Protein AF-A0AAN6N185-F1 (afdb_monomer_lite)

Radius of gyration: 18.24 Å; chains: 1; bounding box: 42×33×54 Å

Sequence (162 aa):
MVSDGKNFVFTDVYSFIDRLDSYMEDPATREEAERQLRSLFQSLLAGPAALWWNNELTGVERTTLRQEGLPALKDALRERFSPDASLATKRFSETRLRLKHIAYDEAAIMYYIQKKTRFARAMGILAGDNTNWHGVMVQIWTGMELKVKQYLRAPYKHETYG

Foldseek 3Di:
DDDPPPDDDDPALLVVVLVLVVLCPDVVCNVVSQVVCLVCVLVNDDDPRNCCQPPVDDPVRNVVCSVVTDVSVSVVSCVVGQPALVVLVVCLLPDEDDPVQCVVDVCSVVVLLVSNVSSCVSNVVADSVRVNVLVSQQSSLVRYDPVVCVVDPRDDPPDDDD

Secondary structure (DSSP, 8-state):
-EE-SS-EE--SHHHHHHHHHHTTS-TTTHHHHHHHHHHHGGGG--THHHHIIIIIS-HHHHHHHHHH-HHHHHHHHHHHHSPPHHHHHHHHHH----HHHHHH-TTHHHHHHHHHHHHHHHTTSS-TT-TTHHHHHHHHHHTS-HHHHTTSPPPPTT----

Structure (mmCIF, N/CA/C/O backbone):
data_AF-A0AAN6N185-F1
#
_entry.id   AF-A0AAN6N185-F1
#
loop_
_atom_site.group_PDB
_atom_site.id
_atom_site.type_symbol
_atom_site.label_atom_id
_atom_site.label_alt_id
_atom_site.label_comp_id
_atom_site.label_asym_id
_atom_site.label_entity_id
_atom_site.label_seq_id
_atom_site.pdbx_PDB_ins_code
_atom_site.Cartn_x
_atom_site.Cartn_y
_atom_site.Cartn_z
_atom_site.occupancy
_atom_site.B_iso_or_equiv
_atom_site.auth_seq_id
_atom_site.auth_comp_id
_atom_site.auth_asym_id
_atom_site.auth_atom_id
_atom_site.pdbx_PDB_model_num
ATOM 1 N N . MET A 1 1 ? -1.736 -10.076 -4.946 1.00 51.56 1 MET A N 1
ATOM 2 C CA . MET A 1 1 ? -3.059 -10.659 -4.658 1.00 51.56 1 MET A CA 1
ATOM 3 C C . MET A 1 1 ? -2.986 -12.129 -5.006 1.00 51.56 1 MET A C 1
ATOM 5 O O . MET A 1 1 ? -2.505 -12.442 -6.087 1.00 51.56 1 MET A O 1
ATOM 9 N N . VAL A 1 2 ? -3.381 -13.007 -4.092 1.00 56.84 2 VAL A N 1
ATOM 10 C CA . VAL A 1 2 ? -3.525 -14.444 -4.363 1.00 56.84 2 VAL A CA 1
ATOM 11 C C . VAL A 1 2 ? -5.014 -14.757 -4.251 1.00 56.84 2 VAL A C 1
ATOM 13 O O . VAL A 1 2 ? -5.655 -14.290 -3.310 1.00 56.84 2 VAL A O 1
ATOM 16 N N . SER A 1 3 ? -5.578 -15.458 -5.233 1.00 47.81 3 SER A N 1
ATOM 17 C CA . SER A 1 3 ? -6.984 -15.873 -5.228 1.00 47.81 3 SER A CA 1
ATOM 18 C C . SER A 1 3 ? -7.047 -17.388 -5.111 1.00 47.81 3 SER A C 1
ATOM 20 O O . SER A 1 3 ? -6.423 -18.082 -5.907 1.00 47.81 3 SER A O 1
ATOM 22 N N . ASP A 1 4 ? -7.800 -17.883 -4.132 1.00 52.47 4 ASP A N 1
ATOM 23 C CA . ASP A 1 4 ? -8.112 -19.312 -3.974 1.00 52.47 4 ASP A CA 1
ATOM 24 C C . ASP A 1 4 ? -9.535 -19.622 -4.489 1.00 52.47 4 ASP A C 1
ATOM 26 O O . ASP A 1 4 ? -10.324 -20.328 -3.867 1.00 52.47 4 ASP A O 1
ATOM 30 N N . GLY A 1 5 ? -9.954 -18.957 -5.574 1.00 50.22 5 GLY A N 1
ATOM 31 C CA . GLY A 1 5 ? -11.259 -19.152 -6.226 1.00 50.22 5 GLY A CA 1
ATOM 32 C C . GLY A 1 5 ? -12.491 -18.627 -5.466 1.00 50.22 5 GLY A C 1
ATOM 33 O O . GLY A 1 5 ? -13.524 -18.393 -6.087 1.00 50.22 5 GLY A O 1
ATOM 34 N N . LYS A 1 6 ? -12.399 -18.385 -4.150 1.00 57.34 6 LYS A N 1
ATOM 35 C CA . LYS A 1 6 ? -13.465 -17.771 -3.326 1.00 57.34 6 LYS A CA 1
ATOM 36 C C . LYS A 1 6 ? -13.011 -16.597 -2.460 1.00 57.34 6 LYS A C 1
ATOM 38 O O . LYS A 1 6 ? -13.821 -15.728 -2.162 1.00 57.34 6 LYS A O 1
ATOM 43 N N . ASN A 1 7 ? -11.733 -16.552 -2.085 1.00 63.78 7 ASN A N 1
ATOM 44 C CA . ASN A 1 7 ? -11.189 -15.535 -1.186 1.00 63.78 7 ASN A CA 1
ATOM 45 C C . ASN A 1 7 ? -10.053 -14.765 -1.865 1.00 63.78 7 ASN A C 1
ATOM 47 O O . ASN A 1 7 ? -9.149 -15.365 -2.452 1.00 63.78 7 ASN A O 1
ATOM 51 N N . PHE A 1 8 ? -10.093 -13.435 -1.767 1.00 71.56 8 PHE A N 1
ATOM 52 C CA . PHE A 1 8 ? -9.006 -12.560 -2.202 1.00 71.56 8 PHE A CA 1
ATOM 53 C C . PHE A 1 8 ? -8.062 -12.295 -1.032 1.00 71.56 8 PHE A C 1
ATOM 55 O O . PHE A 1 8 ? -8.456 -11.696 -0.034 1.00 71.56 8 PHE A O 1
ATOM 62 N N . VAL A 1 9 ? -6.804 -12.716 -1.166 1.00 79.00 9 VAL A N 1
ATOM 63 C CA . VAL A 1 9 ? -5.765 -12.459 -0.165 1.00 79.00 9 VAL A CA 1
ATOM 64 C C . VAL A 1 9 ? -4.878 -11.309 -0.634 1.00 79.00 9 VAL A C 1
ATOM 66 O O . VAL A 1 9 ? -4.163 -11.401 -1.645 1.00 79.00 9 VAL A O 1
ATOM 69 N N . PHE A 1 10 ? -4.909 -10.214 0.124 1.00 80.81 10 PHE A N 1
ATOM 70 C CA . PHE A 1 10 ? -4.020 -9.074 -0.058 1.00 80.81 10 PHE A CA 1
ATOM 71 C C . PHE A 1 10 ? -2.703 -9.332 0.676 1.00 80.81 10 PHE A C 1
ATOM 73 O O . PHE A 1 10 ? -2.645 -9.392 1.897 1.00 80.81 10 PHE A O 1
ATOM 80 N N . THR A 1 11 ? -1.626 -9.495 -0.087 1.00 82.94 11 THR A N 1
ATOM 81 C CA . THR A 1 11 ? -0.265 -9.716 0.434 1.00 82.94 11 THR A CA 1
ATOM 82 C C . THR A 1 11 ? 0.525 -8.416 0.606 1.00 82.94 11 THR A C 1
ATOM 84 O O . THR A 1 11 ? 1.701 -8.443 0.958 1.00 82.94 11 THR A O 1
ATOM 87 N N . ASP A 1 12 ? -0.079 -7.285 0.255 1.00 83.31 12 ASP A N 1
ATOM 88 C CA . ASP A 1 12 ? 0.513 -5.955 0.296 1.00 83.31 12 ASP A CA 1
ATOM 89 C C . ASP A 1 12 ? -0.411 -5.029 1.087 1.00 83.31 12 ASP A C 1
ATOM 91 O O . ASP A 1 12 ? -1.608 -4.963 0.799 1.00 83.31 12 ASP A O 1
ATOM 95 N N . VAL A 1 13 ? 0.152 -4.334 2.078 1.00 88.88 13 VAL A N 1
ATOM 96 C CA . VAL A 1 13 ? -0.618 -3.506 3.013 1.00 88.88 13 VAL A CA 1
ATOM 97 C C . VAL A 1 13 ? -1.302 -2.335 2.315 1.00 88.88 13 VAL A C 1
ATOM 99 O O . VAL A 1 13 ? -2.450 -2.038 2.625 1.00 88.88 13 VAL A O 1
ATOM 102 N N . TYR A 1 14 ? -0.654 -1.722 1.320 1.00 86.62 14 TYR A N 1
ATOM 103 C CA . TYR A 1 14 ? -1.257 -0.629 0.558 1.00 86.62 14 TYR A CA 1
ATOM 104 C C . TYR A 1 14 ? -2.456 -1.118 -0.246 1.00 86.62 14 TYR A C 1
ATOM 106 O O . TYR A 1 14 ? -3.516 -0.520 -0.170 1.00 86.62 14 TYR A O 1
ATOM 114 N N . SER A 1 15 ? -2.327 -2.256 -0.930 1.00 85.38 15 SER A N 1
ATOM 115 C CA . SER A 1 15 ? -3.439 -2.853 -1.681 1.00 85.38 15 SER A CA 1
ATOM 116 C C . SER A 1 15 ? -4.628 -3.223 -0.781 1.00 85.38 15 SER A C 1
ATOM 118 O O . SER A 1 15 ? -5.779 -3.091 -1.188 1.00 85.38 15 SER A O 1
ATOM 120 N N . PHE A 1 16 ? -4.359 -3.697 0.441 1.00 90.19 16 PHE A N 1
ATOM 121 C CA . PHE A 1 16 ? -5.407 -3.977 1.424 1.00 90.19 16 PHE A CA 1
ATOM 122 C C . PHE A 1 16 ? -6.101 -2.694 1.892 1.00 90.19 16 PHE A C 1
ATOM 124 O O . PHE A 1 16 ? -7.326 -2.644 1.945 1.00 90.19 16 PHE A O 1
ATOM 131 N N . ILE A 1 17 ? -5.331 -1.647 2.186 1.00 91.50 17 ILE A N 1
ATOM 132 C CA . ILE A 1 17 ? -5.867 -0.358 2.627 1.00 91.50 17 ILE A CA 1
ATOM 133 C C . ILE A 1 17 ? -6.672 0.327 1.523 1.00 91.50 17 ILE A C 1
ATOM 135 O O . ILE A 1 17 ? -7.789 0.752 1.795 1.00 91.50 17 ILE A O 1
ATOM 139 N N . ASP A 1 18 ? -6.171 0.348 0.287 1.00 88.19 18 ASP A N 1
ATOM 140 C CA . ASP A 1 18 ? -6.905 0.877 -0.869 1.00 88.19 18 ASP A CA 1
ATOM 141 C C . ASP A 1 18 ? -8.259 0.154 -1.014 1.00 88.19 18 ASP A C 1
ATOM 143 O O . ASP A 1 18 ? -9.291 0.766 -1.291 1.00 88.19 18 ASP A O 1
ATOM 147 N N . ARG A 1 19 ? -8.295 -1.162 -0.748 1.00 89.62 19 ARG A N 1
ATOM 148 C CA . ARG A 1 19 ? -9.549 -1.924 -0.750 1.00 89.62 19 ARG A CA 1
ATOM 149 C C . ARG A 1 19 ? -10.493 -1.507 0.379 1.00 89.62 19 ARG A C 1
ATOM 151 O O . ARG A 1 19 ? -11.695 -1.435 0.136 1.00 89.62 19 ARG A O 1
ATOM 158 N N . LEU A 1 20 ? -9.986 -1.250 1.584 1.00 91.62 20 LEU A N 1
ATOM 159 C CA . LEU A 1 20 ? -10.803 -0.721 2.683 1.00 91.62 20 LEU A CA 1
ATOM 160 C C . LEU A 1 20 ? -11.387 0.648 2.322 1.00 91.62 20 LEU A C 1
ATOM 162 O O . LEU A 1 20 ? -12.573 0.875 2.546 1.00 91.62 20 LEU A O 1
ATOM 166 N N . ASP A 1 21 ? -10.580 1.513 1.710 1.00 90.44 21 ASP A N 1
ATOM 167 C CA . ASP A 1 21 ? -11.002 2.846 1.282 1.00 90.44 21 ASP A CA 1
ATOM 168 C C . ASP A 1 21 ? -12.090 2.784 0.201 1.00 90.44 21 ASP A C 1
ATOM 170 O O . ASP A 1 21 ? -13.036 3.566 0.266 1.00 90.44 21 ASP A O 1
ATOM 174 N N . SER A 1 22 ? -12.063 1.785 -0.693 1.00 89.94 22 SER A N 1
ATOM 175 C CA . SER A 1 22 ? -13.125 1.607 -1.700 1.00 89.94 22 SER A CA 1
ATOM 176 C C . SER A 1 22 ? -14.524 1.371 -1.106 1.00 89.94 22 SER A C 1
ATOM 178 O O . SER A 1 22 ? -15.522 1.772 -1.695 1.00 89.94 22 SER A O 1
ATOM 180 N N . TYR A 1 23 ? -14.631 0.778 0.092 1.00 89.00 23 TYR A N 1
ATOM 181 C CA . TYR A 1 23 ? -15.925 0.629 0.780 1.00 89.00 23 TYR A CA 1
ATOM 182 C C . TYR A 1 23 ? -16.427 1.940 1.406 1.00 89.00 23 TYR A C 1
ATOM 184 O O . TYR A 1 23 ? -17.591 2.033 1.790 1.00 89.00 23 TYR A O 1
ATOM 192 N N . MET A 1 24 ? -15.554 2.942 1.520 1.00 90.12 24 MET A N 1
ATOM 193 C CA . MET A 1 24 ? -15.823 4.239 2.145 1.00 90.12 24 MET A CA 1
ATOM 194 C C . MET A 1 24 ? -16.102 5.347 1.116 1.00 90.12 24 MET A C 1
ATOM 196 O O . MET A 1 24 ? -16.371 6.492 1.503 1.00 90.12 24 MET A O 1
ATOM 200 N N . GLU A 1 25 ? -16.025 5.030 -0.180 1.00 89.62 25 GLU A N 1
ATOM 201 C CA . GLU A 1 25 ? -16.205 5.984 -1.279 1.00 89.62 25 GLU A CA 1
ATOM 202 C C . GLU A 1 25 ? -17.623 6.560 -1.315 1.00 89.62 25 GLU A C 1
ATOM 204 O O . GLU A 1 25 ? -17.764 7.778 -1.436 1.00 89.62 25 GLU A O 1
ATOM 209 N N . ASP A 1 26 ? -18.652 5.725 -1.129 1.00 90.88 26 ASP A N 1
ATOM 210 C CA . ASP A 1 26 ? -20.051 6.163 -1.093 1.00 90.88 26 ASP A CA 1
ATOM 211 C C . ASP A 1 26 ? -20.366 6.901 0.226 1.00 90.88 26 ASP A C 1
ATOM 213 O O . ASP A 1 26 ? -20.366 6.285 1.302 1.00 90.88 26 ASP A O 1
ATOM 217 N N . PRO A 1 27 ? -20.668 8.215 0.184 1.00 90.62 27 PRO A N 1
ATOM 218 C CA . PRO A 1 27 ? -20.999 8.983 1.379 1.00 90.62 27 PRO A CA 1
ATOM 219 C C . PRO A 1 27 ? -22.251 8.477 2.105 1.00 90.62 27 PRO A C 1
ATOM 221 O O . PRO A 1 27 ? -22.334 8.634 3.320 1.00 90.62 27 PRO A O 1
ATOM 224 N N . ALA A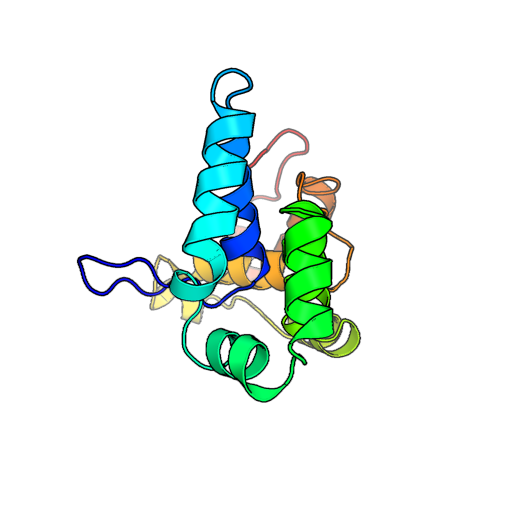 1 28 ? -23.210 7.876 1.392 1.00 91.69 28 ALA A N 1
ATOM 225 C CA . ALA A 1 28 ? -24.478 7.436 1.971 1.00 91.69 28 ALA A CA 1
ATOM 226 C C . ALA A 1 28 ? -24.320 6.196 2.864 1.00 91.69 28 ALA A C 1
ATOM 228 O O . ALA A 1 28 ? -25.058 6.037 3.835 1.00 91.69 28 ALA A O 1
ATOM 229 N N . THR A 1 29 ? -23.351 5.327 2.564 1.00 92.25 29 THR A N 1
ATOM 230 C CA . THR A 1 29 ? -23.117 4.078 3.308 1.00 92.25 29 THR A CA 1
ATOM 231 C C . THR A 1 29 ? -21.879 4.120 4.196 1.00 92.25 29 THR A C 1
ATOM 233 O O . THR A 1 29 ? -21.638 3.171 4.941 1.00 92.25 29 THR A O 1
ATOM 236 N N . ARG A 1 30 ? -21.092 5.200 4.142 1.00 91.69 30 ARG A N 1
ATOM 237 C CA . ARG A 1 30 ? -19.778 5.317 4.790 1.00 91.69 30 ARG A CA 1
ATOM 238 C C . ARG A 1 30 ? -19.774 4.942 6.273 1.00 91.69 30 ARG A C 1
ATOM 240 O O . ARG A 1 30 ? -18.935 4.156 6.698 1.00 91.69 30 ARG A O 1
ATOM 247 N N . GLU A 1 31 ? -20.701 5.476 7.066 1.00 91.31 31 GLU A N 1
ATOM 248 C CA . GLU A 1 31 ? -20.736 5.218 8.515 1.00 91.31 31 GLU A CA 1
ATOM 249 C C . GLU A 1 31 ? -21.084 3.763 8.855 1.00 91.31 31 GLU A C 1
ATOM 251 O O . GLU A 1 31 ? -20.590 3.200 9.834 1.00 91.31 31 GLU A O 1
ATOM 256 N N . GLU A 1 32 ? -21.956 3.141 8.061 1.00 92.94 32 GLU A N 1
ATOM 257 C CA . GLU A 1 32 ? -22.303 1.728 8.217 1.00 92.94 32 GLU A CA 1
ATOM 258 C C . GLU A 1 32 ? -21.135 0.840 7.778 1.00 92.94 32 GLU A C 1
ATOM 260 O O . GLU A 1 32 ? -20.740 -0.062 8.517 1.00 92.94 32 GLU A O 1
ATOM 265 N N . ALA A 1 33 ? -20.524 1.146 6.631 1.00 92.44 33 ALA A N 1
ATOM 266 C CA . ALA A 1 33 ? -19.346 0.450 6.132 1.00 92.44 33 ALA A CA 1
ATOM 267 C C . ALA A 1 33 ? -18.197 0.502 7.149 1.00 92.44 33 ALA A C 1
ATOM 269 O O . ALA A 1 33 ? -17.602 -0.531 7.456 1.00 92.44 33 ALA A O 1
ATOM 270 N N . GLU A 1 34 ? -17.931 1.664 7.754 1.00 93.56 34 GLU A N 1
ATOM 271 C CA . GLU A 1 34 ? -16.899 1.788 8.784 1.00 93.56 34 GLU A CA 1
ATOM 272 C C . GLU A 1 34 ? -17.197 0.922 10.009 1.00 93.56 34 GLU A C 1
ATOM 274 O O . GLU A 1 34 ? -16.313 0.217 10.504 1.00 93.56 34 GLU A O 1
ATOM 279 N N . ARG A 1 35 ? -18.441 0.946 10.503 1.00 91.44 35 ARG A N 1
ATOM 280 C CA . ARG A 1 35 ? -18.848 0.122 11.650 1.00 91.44 35 ARG A CA 1
ATOM 281 C C . ARG A 1 35 ? -18.680 -1.364 11.355 1.00 91.44 35 ARG A C 1
ATOM 283 O O . ARG A 1 35 ? -18.116 -2.083 12.184 1.00 91.44 35 ARG A O 1
ATOM 290 N N . GLN A 1 36 ? -19.096 -1.813 10.173 1.00 92.44 36 GLN A N 1
ATOM 291 C CA . GLN A 1 36 ? -18.934 -3.201 9.745 1.00 92.44 36 GLN A CA 1
ATOM 292 C C . GLN A 1 36 ? -17.458 -3.583 9.640 1.00 92.44 36 GLN A C 1
ATOM 294 O O . GLN A 1 36 ? -17.041 -4.562 10.262 1.00 92.44 36 GLN A O 1
ATOM 299 N N . LEU A 1 37 ? -16.647 -2.783 8.945 1.00 92.88 37 LEU A N 1
ATOM 300 C CA . LEU A 1 37 ? -15.212 -3.028 8.788 1.00 92.88 37 LEU A CA 1
ATOM 301 C C . LEU A 1 37 ? -14.487 -3.075 10.133 1.00 92.88 37 LEU A C 1
ATOM 303 O O . LEU A 1 37 ? -13.662 -3.959 10.343 1.00 92.88 37 LEU A O 1
ATOM 307 N N . ARG A 1 38 ? -14.824 -2.189 11.078 1.00 92.25 38 ARG A N 1
ATOM 308 C CA . ARG A 1 38 ? -14.262 -2.215 12.439 1.00 92.25 38 ARG A CA 1
ATOM 309 C C . ARG A 1 38 ? -14.670 -3.471 13.203 1.00 92.25 38 ARG A C 1
ATOM 311 O O . ARG A 1 38 ? -13.828 -4.072 13.868 1.00 92.25 38 ARG A O 1
ATOM 318 N N . SER A 1 39 ? -15.935 -3.883 13.100 1.00 90.00 39 SER A N 1
ATOM 319 C CA . SER A 1 39 ? -16.434 -5.090 13.773 1.00 90.00 39 SER A CA 1
ATOM 320 C C . SER A 1 39 ? -15.781 -6.370 13.239 1.00 90.00 39 SER A C 1
ATOM 322 O O . SER A 1 39 ? -15.462 -7.274 14.010 1.00 90.00 39 SER A O 1
ATOM 324 N N . LEU A 1 40 ? -15.510 -6.411 11.932 1.00 92.31 40 LEU A N 1
ATOM 325 C CA . LEU A 1 40 ? -14.908 -7.547 11.240 1.00 92.31 40 LEU A CA 1
ATOM 326 C C . LEU A 1 40 ? -13.383 -7.457 11.160 1.00 92.31 40 LEU A C 1
ATOM 328 O O . LEU A 1 40 ? -12.748 -8.402 10.712 1.00 92.31 40 LEU A O 1
ATOM 332 N N . PHE A 1 41 ? -12.762 -6.363 11.607 1.00 92.00 41 PHE A N 1
ATOM 333 C CA . PHE A 1 41 ? -11.352 -6.086 11.329 1.00 92.00 41 PHE A CA 1
ATOM 334 C C . PHE A 1 41 ? -10.427 -7.261 11.663 1.00 92.00 41 PHE A C 1
ATOM 336 O O . PHE A 1 41 ? -9.599 -7.653 10.850 1.00 92.00 41 PHE A O 1
ATOM 343 N N . GLN A 1 42 ? -10.619 -7.884 12.828 1.00 91.81 42 GLN A N 1
ATOM 344 C CA . GLN A 1 42 ? -9.804 -9.018 13.263 1.00 91.81 42 GLN A CA 1
ATOM 345 C C . GLN A 1 42 ? -9.964 -10.257 12.368 1.00 91.81 42 GLN A C 1
ATOM 347 O O . GLN A 1 42 ? -8.991 -10.983 12.185 1.00 91.81 42 GLN A O 1
ATOM 352 N N . SER A 1 43 ? -11.152 -10.504 11.803 1.00 91.75 43 SER A N 1
ATOM 353 C CA . SER A 1 43 ? -11.378 -11.632 10.889 1.00 91.75 43 SER A CA 1
ATOM 354 C C . SER A 1 43 ? -10.864 -11.364 9.473 1.00 91.75 43 SER A C 1
ATOM 356 O O . SER A 1 43 ? -10.643 -12.311 8.723 1.00 91.75 43 SER A O 1
ATOM 358 N N . LEU A 1 44 ? -10.623 -10.098 9.118 1.00 91.69 44 LEU A N 1
ATOM 359 C CA . LEU A 1 44 ? -9.983 -9.715 7.856 1.00 91.69 44 LEU A CA 1
ATOM 360 C C . LEU A 1 44 ? -8.462 -9.949 7.868 1.00 91.69 44 LEU A C 1
ATOM 362 O O . LEU A 1 44 ? -7.832 -9.923 6.811 1.00 91.69 44 LEU A O 1
ATOM 366 N N . LEU A 1 45 ? -7.860 -10.172 9.042 1.00 92.50 45 LEU A N 1
ATOM 367 C CA . LEU A 1 45 ? -6.427 -10.419 9.179 1.00 92.50 45 LEU A CA 1
ATOM 368 C C . LEU A 1 45 ? -6.104 -11.909 9.055 1.00 92.50 45 LEU A C 1
ATOM 370 O O . LEU A 1 45 ? -6.776 -12.768 9.620 1.00 92.50 45 LEU A O 1
ATOM 374 N N . ALA A 1 46 ? -4.997 -12.212 8.381 1.00 91.56 46 ALA A N 1
ATOM 375 C CA . ALA A 1 46 ? -4.471 -13.565 8.254 1.00 91.56 46 ALA A CA 1
ATOM 376 C C . ALA A 1 46 ? -2.941 -13.582 8.375 1.00 91.56 46 ALA A C 1
ATOM 378 O O . ALA A 1 46 ? -2.268 -12.563 8.194 1.00 91.56 46 ALA A O 1
ATOM 379 N N . GLY A 1 47 ? -2.383 -14.756 8.685 1.00 91.06 47 GLY A N 1
ATOM 380 C CA . GLY A 1 47 ? -0.936 -14.973 8.735 1.00 91.06 47 GLY A CA 1
ATOM 381 C C . GLY A 1 47 ? -0.216 -14.010 9.696 1.00 91.06 47 GLY A C 1
ATOM 382 O O . GLY A 1 47 ? -0.678 -13.831 10.826 1.00 91.06 47 GLY A O 1
ATOM 383 N N . PRO A 1 48 ? 0.893 -13.365 9.275 1.00 91.56 48 PRO A N 1
ATOM 384 C CA . PRO A 1 48 ? 1.649 -12.435 10.120 1.00 91.56 48 PRO A CA 1
ATOM 385 C C . PRO A 1 48 ? 0.821 -11.274 10.684 1.00 91.56 48 PRO A C 1
ATOM 387 O O . PRO A 1 48 ? 1.073 -10.844 11.806 1.00 91.56 48 PRO A O 1
ATOM 390 N N . ALA A 1 49 ? -0.188 -10.791 9.950 1.00 93.38 49 ALA A N 1
ATOM 391 C CA . ALA A 1 49 ? -1.048 -9.705 10.419 1.00 93.38 49 ALA A CA 1
ATOM 392 C C . ALA A 1 49 ? -1.943 -10.140 11.586 1.00 93.38 49 ALA A C 1
ATOM 394 O O . ALA A 1 49 ? -2.079 -9.413 12.568 1.00 93.38 49 ALA A O 1
ATOM 395 N N . ALA A 1 50 ? -2.494 -11.355 11.518 1.00 94.00 50 ALA A N 1
ATOM 396 C CA . ALA A 1 50 ? -3.268 -11.924 12.617 1.00 94.00 50 ALA A CA 1
ATOM 397 C C . ALA A 1 50 ? -2.388 -12.211 13.846 1.00 94.00 50 ALA A C 1
ATOM 399 O O . ALA A 1 50 ? -2.822 -11.988 14.974 1.00 94.00 50 ALA A O 1
ATOM 400 N N . LEU A 1 51 ? -1.147 -12.674 13.641 1.00 94.44 51 LEU A N 1
ATOM 401 C CA . LEU A 1 51 ? -0.192 -12.902 14.731 1.00 94.44 51 LEU A CA 1
ATOM 402 C C . LEU A 1 51 ? 0.192 -11.599 15.433 1.00 94.44 51 LEU A C 1
ATOM 404 O O . LEU A 1 51 ? 0.114 -11.539 16.656 1.00 94.44 51 LEU A O 1
ATOM 408 N N . TRP A 1 52 ? 0.528 -10.552 14.677 1.00 96.00 52 TRP A N 1
ATOM 409 C CA . TRP A 1 52 ? 0.793 -9.222 15.227 1.00 96.00 52 TRP A CA 1
ATOM 410 C C . TRP A 1 52 ? -0.397 -8.713 16.049 1.00 96.00 52 TRP A C 1
ATOM 412 O O . TRP A 1 52 ? -0.244 -8.349 17.214 1.00 96.00 52 TRP A O 1
ATOM 422 N N . TRP A 1 53 ? -1.605 -8.776 15.483 1.00 95.62 53 TRP A N 1
ATOM 423 C CA . TRP A 1 53 ? -2.805 -8.305 16.167 1.00 95.62 53 TRP A CA 1
ATOM 424 C C . TRP A 1 53 ? -3.083 -9.066 17.467 1.00 95.62 53 TRP A C 1
ATOM 426 O O . TRP A 1 53 ? -3.417 -8.451 18.475 1.00 95.62 53 TRP A O 1
ATOM 436 N N . ASN A 1 54 ? -2.964 -10.396 17.466 1.00 94.56 54 ASN A N 1
ATOM 437 C CA . ASN A 1 54 ? -3.334 -11.220 18.618 1.00 94.56 54 ASN A CA 1
ATOM 438 C C . ASN A 1 54 ? -2.237 -11.297 19.690 1.00 94.56 54 ASN A C 1
ATOM 440 O O . ASN A 1 54 ? -2.563 -11.293 20.879 1.00 94.56 54 ASN A O 1
ATOM 444 N N . ASN A 1 55 ? -0.969 -11.352 19.279 1.00 95.19 55 ASN A N 1
ATOM 445 C CA . ASN A 1 55 ? 0.142 -11.704 20.163 1.00 95.19 55 ASN A CA 1
ATOM 446 C C . ASN A 1 55 ? 1.066 -10.528 20.478 1.00 95.19 55 ASN A C 1
ATOM 448 O O . ASN A 1 55 ? 1.684 -10.535 21.537 1.00 95.19 55 ASN A O 1
ATOM 452 N N . GLU A 1 56 ? 1.197 -9.556 19.572 1.00 95.31 56 GLU A N 1
ATOM 453 C CA . GLU A 1 56 ? 2.111 -8.425 19.772 1.00 95.31 56 GLU A CA 1
ATOM 454 C C . GLU A 1 56 ? 1.398 -7.201 20.338 1.00 95.31 56 GLU A C 1
ATOM 456 O O . GLU A 1 56 ? 1.951 -6.533 21.205 1.00 95.31 56 GLU A O 1
ATOM 461 N N . LEU A 1 57 ? 0.165 -6.930 19.901 1.00 95.12 57 LEU A N 1
ATOM 462 C CA . LEU A 1 57 ? -0.642 -5.877 20.510 1.00 95.12 57 LEU A CA 1
ATOM 463 C C . LEU A 1 57 ? -1.233 -6.337 21.844 1.00 95.12 57 LEU A C 1
ATOM 465 O O . LEU A 1 57 ? -1.860 -7.396 21.957 1.00 95.12 57 LEU A O 1
ATOM 469 N N . THR A 1 58 ? -1.114 -5.481 22.849 1.00 95.81 58 THR A N 1
ATOM 470 C CA . THR A 1 58 ? -1.802 -5.622 24.128 1.00 95.81 58 THR A CA 1
ATOM 471 C C . THR A 1 58 ? -3.313 -5.430 23.968 1.00 95.81 58 THR A C 1
ATOM 473 O O . THR A 1 58 ? -3.820 -4.859 22.997 1.00 95.81 58 THR A O 1
ATOM 476 N N . GLY A 1 59 ? -4.081 -5.887 24.962 1.00 94.69 59 GLY A N 1
ATOM 477 C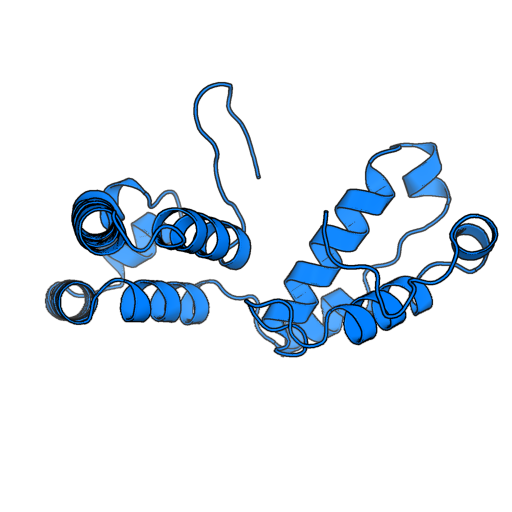 CA . GLY A 1 59 ? -5.529 -5.653 24.992 1.00 94.69 59 GLY A CA 1
ATOM 478 C C . GLY A 1 59 ? -5.900 -4.164 24.992 1.00 94.69 59 GLY A C 1
ATOM 479 O O . GLY A 1 59 ? -6.913 -3.793 24.396 1.00 94.69 59 GLY A O 1
ATOM 480 N N . VAL A 1 60 ? -5.064 -3.322 25.610 1.00 95.94 60 VAL A N 1
ATOM 481 C CA . VAL A 1 60 ? -5.258 -1.867 25.661 1.00 95.94 60 VAL A CA 1
ATOM 482 C C . VAL A 1 60 ? -5.038 -1.261 24.280 1.00 95.94 60 VAL A C 1
ATOM 484 O O . VAL A 1 60 ? -5.952 -0.627 23.771 1.00 95.94 60 VAL A O 1
ATOM 487 N N . GLU A 1 61 ? -3.911 -1.544 23.622 1.00 95.31 61 GLU A N 1
ATOM 488 C CA . GLU A 1 61 ? -3.615 -1.027 22.274 1.00 95.31 61 GLU A CA 1
ATOM 489 C C . GLU A 1 61 ? -4.686 -1.427 21.256 1.00 95.31 61 GLU A C 1
ATOM 491 O O . GLU A 1 61 ? -5.169 -0.587 20.499 1.00 95.31 61 GLU A O 1
ATOM 496 N N . ARG A 1 62 ? -5.144 -2.687 21.281 1.00 94.69 62 ARG A N 1
ATOM 497 C CA . ARG A 1 62 ? -6.256 -3.128 20.421 1.00 94.69 62 ARG A CA 1
ATOM 498 C C . ARG A 1 62 ? -7.542 -2.348 20.677 1.00 94.69 62 ARG A C 1
ATOM 500 O O . ARG A 1 62 ? -8.292 -2.083 19.740 1.00 94.69 62 ARG A O 1
ATOM 507 N N . THR A 1 63 ? -7.830 -2.029 21.937 1.00 93.19 63 THR A N 1
ATOM 508 C CA . THR A 1 63 ? -9.029 -1.269 22.313 1.00 93.19 63 THR A CA 1
ATOM 509 C C . THR A 1 63 ? -8.907 0.181 21.862 1.00 93.19 63 THR A C 1
ATOM 511 O O . THR A 1 63 ? -9.841 0.689 21.247 1.00 93.19 63 THR A O 1
ATOM 514 N N . THR A 1 64 ? -7.749 0.804 22.080 1.00 95.06 64 THR A N 1
ATOM 515 C CA . THR A 1 64 ? -7.438 2.163 21.626 1.00 95.06 64 THR A CA 1
ATOM 516 C C . THR A 1 64 ? -7.580 2.282 20.111 1.00 95.06 64 THR A C 1
ATOM 518 O O . THR A 1 64 ? -8.393 3.071 19.641 1.00 95.06 64 THR A O 1
ATOM 521 N N . LEU A 1 65 ? -6.919 1.410 19.341 1.00 94.12 65 LEU A N 1
ATOM 522 C CA . LEU A 1 65 ? -7.020 1.405 17.877 1.00 94.12 65 LEU A CA 1
ATOM 523 C C . LEU A 1 65 ? -8.463 1.209 17.396 1.00 94.12 65 LEU A C 1
ATOM 525 O O . LEU A 1 65 ? -8.902 1.829 16.430 1.00 94.12 65 LEU A O 1
ATOM 529 N N . ARG A 1 66 ? -9.242 0.359 18.081 1.00 90.88 66 ARG A N 1
ATOM 530 C CA . ARG A 1 66 ? -10.666 0.199 17.770 1.00 90.88 66 ARG A CA 1
ATOM 531 C C . ARG A 1 66 ? -11.454 1.470 18.052 1.00 90.88 66 ARG A C 1
ATOM 533 O O . ARG A 1 66 ? -12.361 1.750 17.276 1.00 90.88 66 ARG A O 1
ATOM 540 N N . GLN A 1 67 ? -11.174 2.191 19.135 1.00 91.75 67 GLN A N 1
ATOM 541 C CA . GLN A 1 67 ? -11.880 3.418 19.519 1.00 91.75 67 GLN A CA 1
ATOM 542 C C . GLN A 1 67 ? -11.549 4.595 18.599 1.00 91.75 67 GLN A C 1
ATOM 544 O O . GLN A 1 67 ? -12.464 5.321 18.221 1.00 91.75 67 GLN A O 1
ATOM 549 N N . GLU A 1 68 ? -10.288 4.733 18.191 1.00 93.31 68 GLU A N 1
ATOM 550 C CA . GLU A 1 68 ? -9.825 5.786 17.276 1.00 93.31 68 GLU A CA 1
ATOM 551 C C . GLU A 1 68 ? -10.366 5.631 15.845 1.00 93.31 68 GLU A C 1
ATOM 553 O O . GLU A 1 68 ? -10.439 6.601 15.093 1.00 93.31 68 GLU A O 1
ATOM 558 N N . GLY A 1 69 ? -10.806 4.425 15.478 1.00 92.56 69 GLY A N 1
ATOM 559 C CA . GLY A 1 69 ? -11.555 4.173 14.250 1.00 92.56 69 GLY A CA 1
ATOM 560 C C . GLY A 1 69 ? -10.719 3.587 13.117 1.00 92.56 69 GLY A C 1
ATOM 561 O O . GLY A 1 69 ? -9.580 3.149 13.294 1.00 92.56 69 GLY A O 1
ATOM 562 N N . LEU A 1 70 ? -11.315 3.528 11.924 1.00 92.75 70 LEU A N 1
ATOM 563 C CA . LEU A 1 70 ? -10.658 2.920 10.766 1.00 92.75 70 LEU A CA 1
ATOM 564 C C . LEU A 1 70 ? -9.370 3.649 10.323 1.00 92.75 70 LEU A C 1
ATOM 566 O O . LEU A 1 70 ? -8.435 2.954 9.922 1.00 92.75 70 LEU A O 1
ATOM 570 N N . PRO A 1 71 ? -9.252 4.992 10.405 1.00 92.62 71 PRO A N 1
ATOM 571 C CA . PRO A 1 71 ? -8.001 5.685 10.086 1.00 92.62 71 PRO A CA 1
ATOM 572 C C . PRO A 1 71 ? -6.807 5.195 10.916 1.00 92.62 71 PRO A C 1
ATOM 574 O O . PRO A 1 71 ? -5.798 4.798 10.337 1.00 92.62 71 PRO A O 1
ATOM 577 N N . ALA A 1 72 ? -6.958 5.104 12.240 1.00 94.44 72 ALA A N 1
ATOM 578 C CA . ALA A 1 72 ? -5.899 4.633 13.132 1.00 94.44 72 ALA A CA 1
ATOM 579 C C . ALA A 1 72 ? -5.496 3.178 12.847 1.00 94.44 72 ALA A C 1
ATOM 581 O O . ALA A 1 72 ? -4.313 2.842 12.821 1.00 94.44 72 ALA A O 1
ATOM 582 N N . LEU A 1 73 ? -6.471 2.310 12.549 1.00 94.69 73 LEU A N 1
ATOM 583 C CA . LEU A 1 73 ? -6.198 0.926 12.146 1.00 94.69 73 LEU A CA 1
ATOM 584 C C . LEU A 1 73 ? -5.388 0.849 10.844 1.00 94.69 73 LEU A C 1
ATOM 586 O O . LEU A 1 73 ? -4.463 0.040 10.743 1.00 94.69 73 LEU A O 1
ATOM 590 N N . LYS A 1 74 ? -5.715 1.686 9.850 1.00 93.81 74 LYS A N 1
ATOM 591 C CA . LYS A 1 74 ? -4.961 1.764 8.590 1.00 93.81 74 LYS A CA 1
ATOM 592 C C . LYS A 1 74 ? -3.530 2.233 8.833 1.00 93.81 74 LYS A C 1
ATOM 594 O O . LYS A 1 74 ? -2.607 1.649 8.268 1.00 93.81 74 LYS A O 1
ATOM 599 N N . ASP A 1 75 ? -3.338 3.242 9.673 1.00 92.62 75 ASP A N 1
ATOM 600 C CA . ASP A 1 75 ? -2.010 3.787 9.950 1.00 92.62 75 ASP A CA 1
ATOM 601 C C . ASP A 1 75 ? -1.140 2.801 10.735 1.00 92.62 75 ASP A C 1
ATOM 603 O O . ASP A 1 75 ? -0.007 2.550 10.326 1.00 92.62 75 ASP A O 1
ATOM 607 N N . ALA A 1 76 ? -1.695 2.116 11.739 1.00 94.38 76 ALA A N 1
ATOM 608 C CA . ALA A 1 76 ? -0.991 1.051 12.454 1.00 94.38 76 ALA A CA 1
ATOM 609 C C . ALA A 1 76 ? -0.579 -0.108 11.525 1.00 94.38 76 ALA A C 1
ATOM 611 O O . ALA A 1 76 ? 0.531 -0.637 11.621 1.00 94.38 76 ALA A O 1
ATOM 612 N N . LEU A 1 77 ? -1.447 -0.493 10.577 1.00 93.25 77 LEU A N 1
ATOM 613 C CA . LEU A 1 77 ? -1.102 -1.489 9.559 1.00 93.25 77 LEU A CA 1
ATOM 614 C C . LEU A 1 77 ? 0.040 -1.009 8.660 1.00 93.25 77 LEU A C 1
ATOM 616 O O . LEU A 1 77 ? 0.959 -1.786 8.388 1.00 93.25 77 LEU A O 1
ATOM 620 N N . ARG A 1 78 ? 0.001 0.250 8.196 1.00 90.38 78 ARG A N 1
ATOM 621 C CA . ARG A 1 78 ? 1.084 0.830 7.387 1.00 90.38 78 ARG A CA 1
ATOM 622 C C . ARG A 1 78 ? 2.384 0.823 8.162 1.00 90.38 78 ARG A C 1
ATOM 624 O O . ARG A 1 78 ? 3.365 0.315 7.638 1.00 90.38 78 ARG A O 1
ATOM 631 N N . GLU A 1 79 ? 2.401 1.340 9.380 1.00 90.25 79 GLU A N 1
ATOM 632 C CA . GLU A 1 79 ? 3.616 1.411 10.188 1.00 90.25 79 GLU A CA 1
ATOM 633 C C . GLU A 1 79 ? 4.241 0.026 10.381 1.00 90.25 79 GLU A C 1
ATOM 635 O O . GLU A 1 79 ? 5.446 -0.151 10.211 1.00 90.25 79 GLU A O 1
ATOM 640 N N . ARG A 1 80 ? 3.410 -0.988 10.643 1.00 92.62 80 ARG A N 1
ATOM 641 C CA . ARG A 1 80 ? 3.894 -2.342 10.900 1.00 92.62 80 ARG A CA 1
ATOM 642 C C . ARG A 1 80 ? 4.353 -3.094 9.651 1.00 92.62 80 ARG A C 1
ATOM 644 O O . ARG A 1 80 ? 5.335 -3.833 9.712 1.00 92.62 80 ARG A O 1
ATOM 651 N N . PHE A 1 81 ? 3.603 -2.994 8.554 1.00 90.50 81 PHE A N 1
ATOM 652 C CA . PHE A 1 81 ? 3.760 -3.876 7.388 1.00 90.50 81 PHE A CA 1
ATOM 653 C C . PHE A 1 81 ? 4.272 -3.174 6.131 1.00 90.50 81 PHE A C 1
ATOM 655 O O . PHE A 1 81 ? 4.483 -3.837 5.107 1.00 90.50 81 PHE A O 1
ATOM 662 N N . SER A 1 82 ? 4.490 -1.858 6.173 1.00 85.12 82 SER A N 1
ATOM 663 C CA . SER A 1 82 ? 5.142 -1.175 5.060 1.00 85.12 82 SER A CA 1
ATOM 664 C C . SER A 1 82 ? 6.584 -1.662 4.932 1.00 85.12 82 SER A C 1
ATOM 666 O O . SER A 1 82 ? 7.273 -1.859 5.933 1.00 85.12 82 SER A O 1
ATOM 668 N N . PRO A 1 83 ? 7.075 -1.878 3.701 1.00 80.25 83 PRO A N 1
ATOM 669 C CA . PRO A 1 83 ? 8.494 -2.094 3.486 1.00 80.25 83 PRO A CA 1
ATOM 670 C C . PRO A 1 83 ? 9.285 -0.916 4.057 1.00 80.25 83 PRO A C 1
ATOM 672 O O . PRO A 1 83 ? 8.927 0.231 3.802 1.00 80.25 83 PRO A O 1
ATOM 675 N N . ASP A 1 84 ? 10.378 -1.204 4.762 1.00 84.69 84 ASP A N 1
ATOM 676 C CA . ASP A 1 84 ? 11.330 -0.180 5.194 1.00 84.69 84 ASP A CA 1
ATOM 677 C C . ASP A 1 84 ? 11.705 0.737 4.014 1.00 84.69 84 ASP A C 1
ATOM 679 O O . ASP A 1 84 ? 12.005 0.251 2.919 1.00 84.69 84 ASP A O 1
ATOM 683 N N . ALA A 1 85 ? 11.681 2.056 4.222 1.00 83.06 85 ALA A N 1
ATOM 684 C CA . ALA A 1 85 ? 11.847 3.034 3.147 1.00 83.06 85 ALA A CA 1
ATOM 685 C C . ALA A 1 85 ? 13.215 2.916 2.451 1.00 83.06 85 ALA A C 1
ATOM 687 O O . ALA A 1 85 ? 13.319 3.096 1.230 1.00 83.06 85 ALA A O 1
ATOM 688 N N . SER A 1 86 ? 14.269 2.556 3.193 1.00 85.75 86 SER A N 1
ATOM 689 C CA . SER A 1 86 ? 15.606 2.352 2.626 1.00 85.75 86 SER A CA 1
ATOM 690 C C . SER A 1 86 ? 15.650 1.093 1.753 1.00 85.75 86 SER A C 1
ATOM 692 O O . SER A 1 86 ? 16.148 1.119 0.620 1.00 85.75 86 SER A O 1
ATOM 694 N N . LEU A 1 87 ? 15.018 0.009 2.212 1.00 88.38 87 LEU A N 1
ATOM 695 C CA . LEU A 1 87 ? 14.859 -1.215 1.439 1.00 88.38 87 LEU A CA 1
ATOM 696 C C . LEU A 1 87 ? 13.963 -0.994 0.215 1.00 88.38 87 LEU A C 1
ATOM 698 O O . LEU A 1 87 ? 14.287 -1.482 -0.868 1.00 88.38 87 LEU A O 1
ATOM 702 N N . ALA A 1 88 ? 12.868 -0.247 0.352 1.00 89.06 88 ALA A N 1
ATOM 703 C CA . ALA A 1 88 ? 11.978 0.117 -0.742 1.00 89.06 88 ALA A CA 1
ATOM 704 C C . ALA A 1 88 ? 12.725 0.919 -1.809 1.00 89.06 88 ALA A C 1
ATOM 706 O O . ALA A 1 88 ? 12.634 0.575 -2.983 1.00 89.06 88 ALA A O 1
ATOM 707 N N . THR A 1 89 ? 13.548 1.891 -1.407 1.00 90.31 89 THR A N 1
ATOM 708 C CA . THR A 1 89 ? 14.404 2.674 -2.313 1.00 90.31 89 THR A CA 1
ATOM 709 C C . THR A 1 89 ? 15.376 1.780 -3.075 1.00 90.31 89 THR A C 1
ATOM 711 O O . THR A 1 89 ? 15.470 1.850 -4.304 1.00 90.31 89 THR A O 1
ATOM 714 N N . LYS A 1 90 ? 16.064 0.878 -2.366 1.00 91.88 90 LYS A N 1
ATOM 715 C CA . LYS A 1 90 ? 16.973 -0.091 -2.987 1.00 91.88 90 LYS A CA 1
ATOM 716 C C . LYS A 1 90 ? 16.235 -0.976 -3.993 1.00 91.88 90 LYS A C 1
ATOM 718 O O . LYS A 1 90 ? 16.647 -1.092 -5.146 1.00 91.88 90 LYS A O 1
ATOM 723 N N . ARG A 1 91 ? 15.107 -1.567 -3.588 1.00 91.75 91 ARG A N 1
ATOM 724 C CA . A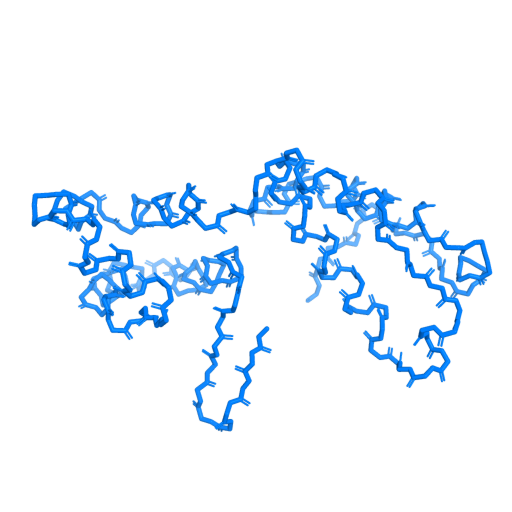RG A 1 91 ? 14.301 -2.454 -4.438 1.00 91.75 91 ARG A CA 1
ATOM 725 C C . ARG A 1 91 ? 13.676 -1.714 -5.615 1.00 91.75 91 ARG A C 1
ATOM 727 O O . ARG A 1 91 ? 13.602 -2.291 -6.702 1.00 91.75 91 ARG A O 1
ATOM 734 N N . PHE A 1 92 ? 13.268 -0.462 -5.432 1.00 92.75 92 PHE A N 1
ATOM 735 C CA . PHE A 1 92 ? 12.800 0.396 -6.508 1.00 92.75 92 PHE A CA 1
ATOM 736 C C . PHE A 1 92 ? 13.921 0.578 -7.526 1.00 92.75 92 PHE A C 1
ATOM 738 O O . PHE A 1 92 ? 13.718 0.242 -8.684 1.00 92.75 92 PHE A O 1
ATOM 745 N N . SER A 1 93 ? 15.125 0.974 -7.125 1.00 90.12 93 SER A N 1
ATOM 746 C CA . SER A 1 93 ? 16.249 1.192 -8.050 1.00 90.12 93 SER A CA 1
ATOM 747 C C . SER A 1 93 ? 16.750 -0.084 -8.748 1.00 90.12 93 SER A C 1
ATOM 749 O O . SER A 1 93 ? 17.051 -0.070 -9.943 1.00 90.12 93 SER A O 1
ATOM 751 N N . GLU A 1 94 ? 16.814 -1.209 -8.035 1.00 90.81 94 GLU A N 1
ATOM 752 C CA . GLU A 1 94 ? 17.395 -2.459 -8.547 1.00 90.81 94 GLU A CA 1
ATOM 753 C C . GLU A 1 94 ? 16.434 -3.283 -9.417 1.00 90.81 94 GLU A C 1
ATOM 755 O O . GLU A 1 94 ? 16.875 -4.058 -10.270 1.00 90.81 94 GLU A O 1
ATOM 760 N N . THR A 1 95 ? 15.117 -3.137 -9.233 1.00 90.69 95 THR A N 1
ATOM 761 C CA . THR A 1 95 ? 14.139 -3.904 -10.016 1.00 90.69 95 THR A CA 1
ATOM 762 C C . THR A 1 95 ? 14.128 -3.405 -11.464 1.00 90.69 95 THR A C 1
ATOM 764 O O . THR A 1 95 ? 13.741 -2.266 -11.747 1.00 90.69 95 THR A O 1
ATOM 767 N N . ARG A 1 96 ? 14.504 -4.278 -12.407 1.00 89.06 96 ARG A N 1
ATOM 768 C CA . ARG A 1 96 ? 14.530 -3.989 -13.851 1.00 89.06 96 ARG A CA 1
ATOM 769 C C . ARG A 1 96 ? 13.612 -4.921 -14.634 1.00 89.06 96 ARG A C 1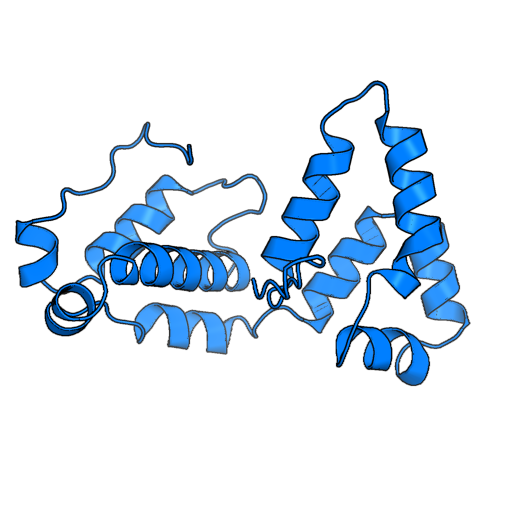
ATOM 771 O O . ARG A 1 96 ? 13.650 -6.137 -14.444 1.00 89.06 96 ARG A O 1
ATOM 778 N N . LEU A 1 97 ? 12.853 -4.348 -15.562 1.00 88.69 97 LEU A N 1
ATOM 779 C CA . LEU A 1 97 ? 12.142 -5.094 -16.592 1.00 88.69 97 LEU A CA 1
ATOM 780 C C . LEU A 1 97 ? 13.083 -5.291 -17.782 1.00 88.69 97 LEU A C 1
ATOM 782 O O . LEU A 1 97 ? 13.646 -4.321 -18.290 1.00 88.69 97 LEU A O 1
ATOM 786 N N . ARG A 1 98 ? 13.280 -6.547 -18.186 1.00 86.94 98 ARG A N 1
ATOM 787 C CA . ARG A 1 98 ? 14.124 -6.931 -19.321 1.00 86.94 98 ARG A CA 1
ATOM 788 C C . ARG A 1 98 ? 13.260 -7.545 -20.405 1.00 86.94 98 ARG A C 1
ATOM 790 O O . ARG A 1 98 ? 12.243 -8.158 -20.085 1.00 86.94 98 ARG A O 1
ATOM 797 N N . LEU A 1 99 ? 13.726 -7.485 -21.651 1.00 84.94 99 LEU A N 1
ATOM 798 C CA . LEU A 1 99 ? 12.990 -8.045 -22.790 1.00 84.94 99 LEU A CA 1
ATOM 799 C C . LEU A 1 99 ? 12.658 -9.533 -22.599 1.00 84.94 99 LEU A C 1
ATOM 801 O O . LEU A 1 99 ? 11.550 -9.960 -22.898 1.00 84.94 99 LEU A O 1
ATOM 805 N N . LYS A 1 100 ? 13.581 -10.303 -22.003 1.00 88.62 100 LYS A N 1
ATOM 806 C CA . LYS A 1 100 ? 13.341 -11.718 -21.698 1.00 88.62 100 LYS A CA 1
ATOM 807 C C . LYS A 1 100 ? 12.117 -11.938 -20.804 1.00 88.62 100 LYS A C 1
ATOM 809 O O . LYS A 1 100 ? 11.418 -12.910 -21.005 1.00 88.62 100 LYS A O 1
ATOM 814 N N . HIS A 1 101 ? 11.842 -11.057 -19.837 1.00 87.62 101 HIS A N 1
ATOM 815 C CA . HIS A 1 101 ? 10.693 -11.235 -18.942 1.00 87.62 101 HIS A CA 1
ATOM 816 C C . HIS A 1 101 ? 9.377 -11.095 -19.713 1.00 87.62 101 HIS A C 1
ATOM 818 O O . HIS A 1 101 ? 8.468 -11.873 -19.482 1.00 87.62 101 HIS A O 1
ATOM 824 N N . ILE A 1 102 ? 9.326 -10.156 -20.661 1.00 86.81 102 ILE A N 1
ATOM 825 C CA . ILE A 1 102 ? 8.161 -9.923 -21.525 1.00 86.81 102 ILE A CA 1
ATOM 826 C C . ILE A 1 102 ? 7.982 -11.079 -22.515 1.00 86.81 102 ILE A C 1
ATOM 828 O O . ILE A 1 102 ? 6.867 -11.508 -22.762 1.00 86.81 102 ILE A O 1
ATOM 832 N N . ALA A 1 103 ? 9.082 -11.618 -23.050 1.00 87.00 103 ALA A N 1
ATOM 833 C CA . ALA A 1 103 ? 9.032 -12.745 -23.982 1.00 87.00 103 ALA A CA 1
ATOM 834 C C . ALA A 1 103 ? 8.479 -14.039 -23.354 1.00 87.00 103 ALA A C 1
ATOM 836 O O . ALA A 1 103 ? 7.958 -14.880 -24.077 1.00 87.00 103 ALA A O 1
ATOM 837 N N . TYR A 1 104 ? 8.620 -14.211 -22.035 1.00 88.25 104 TYR A N 1
ATOM 838 C CA . TYR A 1 104 ? 8.108 -15.380 -21.311 1.00 88.25 104 TYR A CA 1
ATOM 839 C C . TYR A 1 104 ? 6.726 -15.158 -20.682 1.00 88.25 104 TYR A C 1
ATOM 841 O O . TYR A 1 104 ? 6.032 -16.135 -20.421 1.00 88.25 104 TYR A O 1
ATOM 849 N N . ASP A 1 105 ? 6.350 -13.910 -20.395 1.00 88.38 105 ASP A N 1
ATOM 850 C CA . ASP A 1 105 ? 5.113 -13.568 -19.693 1.00 88.38 105 ASP A CA 1
ATOM 851 C C . ASP A 1 105 ? 4.587 -12.204 -20.165 1.00 88.38 105 ASP A C 1
ATOM 853 O O . ASP A 1 105 ? 5.183 -11.155 -19.901 1.00 88.38 105 ASP A O 1
ATOM 857 N N . GLU A 1 106 ? 3.433 -12.215 -20.831 1.00 83.25 106 GLU A N 1
ATOM 858 C CA . GLU A 1 106 ? 2.755 -11.005 -21.306 1.00 83.25 106 GLU A CA 1
ATOM 859 C C . GLU A 1 106 ? 2.350 -10.075 -20.147 1.00 83.25 106 GLU A C 1
ATOM 861 O O . GLU A 1 106 ? 2.350 -8.850 -20.294 1.00 83.25 106 GLU A O 1
ATOM 866 N N . ALA A 1 107 ? 2.096 -10.623 -18.952 1.00 87.94 107 ALA A N 1
ATOM 867 C CA . ALA A 1 107 ? 1.757 -9.848 -17.762 1.00 87.94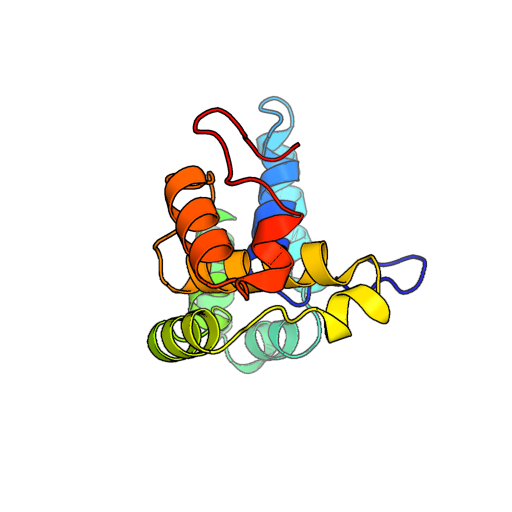 107 ALA A CA 1
ATOM 868 C C . ALA A 1 107 ? 2.987 -9.241 -17.054 1.00 87.94 107 ALA A C 1
ATOM 870 O O . ALA A 1 107 ? 2.834 -8.460 -16.107 1.00 87.94 107 ALA A O 1
ATOM 871 N N . ALA A 1 108 ? 4.214 -9.510 -17.522 1.00 89.25 108 ALA A N 1
ATOM 872 C CA . ALA A 1 108 ? 5.444 -9.043 -16.877 1.00 89.25 108 ALA A CA 1
ATOM 873 C C . ALA A 1 108 ? 5.525 -7.513 -16.744 1.00 89.25 108 ALA A C 1
ATOM 875 O O . ALA A 1 108 ? 6.062 -7.007 -15.753 1.00 89.25 108 ALA A O 1
ATOM 876 N N . ILE A 1 109 ? 4.991 -6.765 -17.718 1.00 88.69 109 ILE A N 1
ATOM 877 C CA . ILE A 1 109 ? 4.934 -5.295 -17.665 1.00 88.69 109 ILE A CA 1
ATOM 878 C C . ILE A 1 109 ? 4.033 -4.847 -16.510 1.00 88.69 109 ILE A C 1
ATOM 880 O O . ILE A 1 109 ? 4.450 -4.027 -15.689 1.00 88.69 109 ILE A O 1
ATOM 884 N N . MET A 1 110 ? 2.832 -5.419 -16.411 1.00 87.94 110 MET A N 1
ATOM 885 C CA . MET A 1 110 ? 1.870 -5.089 -15.359 1.00 87.94 110 MET A CA 1
ATOM 886 C C . MET A 1 110 ? 2.430 -5.411 -13.975 1.00 87.94 110 MET A C 1
ATOM 888 O O . MET A 1 110 ? 2.411 -4.554 -13.090 1.00 87.94 110 MET A O 1
ATOM 892 N N . TYR A 1 111 ? 3.023 -6.595 -13.800 1.00 88.69 111 TYR A N 1
ATOM 893 C CA . TYR A 1 111 ? 3.655 -6.970 -12.535 1.00 88.69 111 TYR A CA 1
ATOM 894 C C . TYR A 1 111 ? 4.827 -6.061 -12.170 1.00 88.69 111 TYR A C 1
ATOM 896 O O . TYR A 1 111 ? 5.003 -5.709 -11.001 1.00 88.69 111 TYR A O 1
ATOM 904 N N . TYR A 1 112 ? 5.631 -5.654 -13.154 1.00 91.19 112 TYR A N 1
ATOM 905 C CA . TYR A 1 112 ? 6.729 -4.721 -12.931 1.00 91.19 112 TYR A CA 1
ATOM 906 C C . TYR A 1 112 ? 6.235 -3.358 -12.445 1.00 91.19 112 TYR A C 1
ATOM 908 O O . TYR A 1 112 ? 6.764 -2.845 -11.456 1.00 91.19 112 TYR A O 1
ATOM 916 N N . ILE A 1 113 ? 5.214 -2.800 -13.104 1.00 91.38 113 ILE A N 1
ATOM 917 C CA . ILE A 1 113 ? 4.612 -1.518 -12.727 1.00 91.38 113 ILE A CA 1
ATOM 918 C C . ILE A 1 113 ? 4.022 -1.623 -11.321 1.00 91.38 113 ILE A C 1
ATOM 920 O O . ILE A 1 113 ? 4.434 -0.867 -10.450 1.00 91.38 113 ILE A O 1
ATOM 924 N N . GLN A 1 114 ? 3.163 -2.612 -11.052 1.00 89.12 114 GLN A N 1
ATOM 925 C CA . GLN A 1 114 ? 2.564 -2.817 -9.726 1.00 89.12 114 GLN A CA 1
ATOM 926 C C . GLN A 1 114 ? 3.625 -2.919 -8.623 1.00 89.12 114 GLN A C 1
ATOM 928 O O . GLN A 1 114 ? 3.526 -2.271 -7.578 1.00 89.12 114 GLN A O 1
ATOM 933 N N . LYS A 1 115 ? 4.689 -3.693 -8.867 1.00 90.38 115 LYS A N 1
ATOM 934 C CA . LYS A 1 115 ? 5.789 -3.857 -7.914 1.00 90.38 115 LYS A CA 1
ATOM 935 C C . LYS A 1 115 ? 6.532 -2.545 -7.658 1.00 90.38 115 LYS A C 1
ATOM 937 O O . LYS A 1 115 ? 6.879 -2.254 -6.516 1.00 90.38 115 LYS A O 1
ATOM 942 N N . LYS A 1 116 ? 6.784 -1.752 -8.699 1.00 93.31 116 LYS A N 1
ATOM 943 C CA . LYS A 1 116 ? 7.432 -0.443 -8.571 1.00 93.31 116 LYS A CA 1
ATOM 944 C C . LYS A 1 116 ? 6.543 0.575 -7.864 1.00 93.31 116 LYS A C 1
ATOM 946 O O . LYS A 1 116 ? 7.035 1.261 -6.978 1.00 93.31 116 LYS A O 1
ATOM 951 N N . THR A 1 117 ? 5.258 0.634 -8.200 1.00 91.38 117 THR A N 1
ATOM 952 C CA . THR A 1 117 ? 4.261 1.495 -7.550 1.00 91.38 117 THR A CA 1
ATOM 953 C C . THR A 1 117 ? 4.177 1.201 -6.054 1.00 91.38 117 THR A C 1
ATOM 955 O O . THR A 1 117 ? 4.201 2.119 -5.241 1.00 91.38 117 THR A O 1
ATOM 958 N N . ARG A 1 118 ? 4.199 -0.080 -5.667 1.00 89.38 118 ARG A N 1
ATOM 959 C CA . ARG A 1 118 ? 4.273 -0.490 -4.259 1.00 89.38 118 ARG A CA 1
ATOM 960 C C . ARG A 1 118 ? 5.503 0.082 -3.546 1.00 89.38 118 ARG A C 1
ATOM 962 O O . ARG A 1 118 ? 5.377 0.623 -2.452 1.00 89.38 118 ARG A O 1
ATOM 969 N N . PHE A 1 119 ? 6.691 -0.022 -4.144 1.00 91.75 119 PHE A N 1
ATOM 970 C CA . PHE A 1 119 ? 7.894 0.560 -3.540 1.00 91.75 119 PHE A CA 1
ATOM 971 C C . PHE A 1 119 ? 7.852 2.092 -3.528 1.00 91.75 119 PHE A C 1
ATOM 973 O O . PHE A 1 119 ? 8.286 2.685 -2.552 1.00 91.75 119 PHE A O 1
ATOM 980 N N . ALA A 1 120 ? 7.277 2.730 -4.549 1.00 92.38 120 ALA A N 1
ATOM 981 C CA . ALA A 1 120 ? 7.093 4.178 -4.587 1.00 92.38 120 ALA A CA 1
ATOM 982 C C . ALA A 1 120 ? 6.201 4.684 -3.435 1.00 92.38 120 ALA A C 1
ATOM 984 O O . ALA A 1 120 ? 6.508 5.711 -2.832 1.00 92.38 120 ALA A O 1
ATOM 985 N N . ARG A 1 121 ? 5.147 3.936 -3.080 1.00 90.56 121 ARG A N 1
ATOM 986 C CA . ARG A 1 121 ? 4.311 4.224 -1.899 1.00 90.56 121 ARG A CA 1
ATOM 987 C C . ARG A 1 121 ? 5.088 4.054 -0.596 1.00 90.56 121 ARG A C 1
ATOM 989 O O . ARG A 1 121 ? 5.063 4.944 0.244 1.00 90.56 121 ARG A O 1
ATOM 996 N N . ALA A 1 122 ? 5.855 2.971 -0.473 1.00 88.31 122 ALA A N 1
ATOM 997 C CA . ALA A 1 122 ? 6.725 2.733 0.684 1.00 88.31 122 ALA A CA 1
ATOM 998 C C . ALA A 1 122 ? 7.838 3.783 0.850 1.00 88.31 122 ALA A C 1
ATOM 1000 O O . ALA A 1 122 ? 8.260 4.075 1.962 1.00 88.31 122 ALA A O 1
ATOM 1001 N N . MET A 1 123 ? 8.298 4.382 -0.249 1.00 90.00 123 MET A N 1
ATOM 1002 C CA . MET A 1 123 ? 9.244 5.501 -0.244 1.00 90.00 123 MET A CA 1
ATOM 1003 C C . MET A 1 123 ? 8.587 6.855 0.069 1.00 90.00 123 MET A C 1
ATOM 1005 O O . MET A 1 123 ? 9.300 7.843 0.215 1.00 90.00 123 MET A O 1
ATOM 1009 N N . GLY A 1 124 ? 7.254 6.937 0.100 1.00 88.62 124 GLY A N 1
ATOM 1010 C CA . GLY A 1 124 ? 6.519 8.192 0.271 1.00 88.62 124 GLY A CA 1
ATOM 1011 C C . GLY A 1 124 ? 6.515 9.111 -0.959 1.00 88.62 124 GLY A C 1
ATOM 1012 O O . GLY A 1 124 ? 6.086 10.255 -0.856 1.00 88.62 124 GLY A O 1
ATOM 1013 N N . ILE A 1 125 ? 6.973 8.641 -2.128 1.00 92.44 125 ILE A N 1
ATOM 1014 C CA . ILE A 1 125 ? 6.974 9.441 -3.371 1.00 92.44 125 ILE A CA 1
ATOM 1015 C C . ILE A 1 125 ? 5.674 9.308 -4.172 1.00 92.44 125 ILE A C 1
ATOM 1017 O O . ILE A 1 125 ? 5.440 10.105 -5.080 1.00 92.44 125 ILE A O 1
ATOM 1021 N N . LEU A 1 126 ? 4.859 8.297 -3.860 1.00 90.94 126 LEU A N 1
ATOM 1022 C CA . LEU A 1 126 ? 3.499 8.134 -4.361 1.00 90.94 126 LEU A CA 1
ATOM 1023 C C . LEU A 1 126 ? 2.547 8.124 -3.169 1.00 90.94 126 LEU A C 1
ATOM 1025 O O . LEU A 1 126 ? 2.643 7.237 -2.321 1.00 90.94 126 LEU A O 1
ATOM 1029 N N . ALA A 1 127 ? 1.630 9.081 -3.115 1.00 85.50 127 ALA A N 1
ATOM 1030 C CA . ALA A 1 127 ? 0.617 9.112 -2.068 1.00 85.50 127 ALA A CA 1
ATOM 1031 C C . ALA A 1 127 ? -0.521 8.109 -2.349 1.00 85.50 127 ALA A C 1
ATOM 1033 O O . ALA A 1 127 ? -0.648 7.583 -3.458 1.00 85.50 127 ALA A O 1
ATOM 1034 N N . GLY A 1 128 ? -1.343 7.823 -1.333 1.00 78.12 128 GLY A N 1
ATOM 1035 C CA . GLY A 1 128 ? -2.471 6.885 -1.448 1.00 78.12 128 GLY A CA 1
ATOM 1036 C C . GLY A 1 128 ? -3.567 7.358 -2.410 1.00 78.12 128 GLY A C 1
ATOM 1037 O O . GLY A 1 128 ? -4.142 6.552 -3.127 1.00 78.12 128 GLY A O 1
ATOM 1038 N N . ASP A 1 129 ? -3.767 8.671 -2.519 1.00 81.69 129 ASP A N 1
ATOM 1039 C CA . ASP A 1 129 ? -4.643 9.318 -3.509 1.00 81.69 129 ASP A CA 1
ATOM 1040 C C . ASP A 1 129 ? -4.007 9.405 -4.913 1.00 81.69 129 ASP A C 1
ATOM 1042 O O . ASP A 1 129 ? -4.523 10.069 -5.810 1.00 81.69 129 ASP A O 1
ATOM 1046 N N . ASN A 1 130 ? -2.863 8.743 -5.107 1.00 85.81 130 ASN A N 1
ATOM 1047 C CA . ASN A 1 130 ? -2.030 8.798 -6.301 1.00 85.81 130 ASN A CA 1
ATOM 1048 C C . ASN A 1 130 ? -1.496 10.204 -6.635 1.00 85.81 130 ASN A C 1
ATOM 1050 O O . ASN A 1 130 ? -1.087 10.458 -7.774 1.00 85.81 130 ASN A O 1
ATOM 1054 N N . THR A 1 131 ? -1.392 11.107 -5.653 1.00 88.31 131 THR A N 1
ATOM 1055 C CA . THR A 1 131 ? -0.612 12.337 -5.826 1.00 88.31 131 THR A CA 1
ATOM 1056 C C . THR A 1 131 ? 0.817 11.979 -6.254 1.00 88.31 131 THR A C 1
ATOM 1058 O O . THR A 1 131 ? 1.451 11.091 -5.680 1.00 88.31 131 THR A O 1
ATOM 1061 N N . ASN A 1 132 ? 1.313 12.668 -7.291 1.00 90.19 132 ASN A N 1
ATOM 1062 C CA . ASN A 1 132 ? 2.578 12.402 -7.996 1.00 90.19 132 ASN A CA 1
ATOM 1063 C C . ASN A 1 132 ? 2.609 11.131 -8.884 1.00 90.19 132 ASN A C 1
ATOM 1065 O O . ASN A 1 132 ? 3.684 10.673 -9.279 1.00 90.19 132 ASN A O 1
ATOM 1069 N N . TRP A 1 133 ? 1.447 10.598 -9.285 1.00 90.81 133 TRP A N 1
ATOM 1070 C CA . TRP A 1 133 ? 1.341 9.454 -10.206 1.00 90.81 133 TRP A CA 1
ATOM 1071 C C . TRP A 1 133 ? 2.235 9.574 -11.447 1.00 90.81 133 TRP A C 1
ATOM 1073 O O . TRP A 1 133 ? 3.076 8.713 -11.706 1.00 90.81 133 TRP A O 1
ATOM 1083 N N . HIS A 1 134 ? 2.106 10.675 -12.192 1.00 92.00 134 HIS A N 1
ATOM 1084 C CA . HIS A 1 134 ? 2.871 10.886 -13.420 1.00 92.00 134 HIS A CA 1
ATOM 1085 C C . HIS A 1 134 ? 4.386 10.893 -13.169 1.00 92.00 134 HIS A C 1
ATOM 1087 O O . HIS A 1 134 ? 5.135 10.254 -13.908 1.00 92.00 134 HIS A O 1
ATOM 1093 N N . GLY A 1 135 ? 4.850 11.571 -12.112 1.00 93.06 135 GLY A N 1
ATOM 1094 C CA . GLY A 1 135 ? 6.272 11.610 -11.766 1.00 93.06 135 GLY A CA 1
ATOM 1095 C C . GLY A 1 135 ? 6.825 10.212 -11.490 1.00 93.06 135 GLY A C 1
ATOM 1096 O O . GLY A 1 135 ? 7.880 9.843 -12.009 1.00 93.06 135 GLY A O 1
ATOM 1097 N N . VAL A 1 136 ? 6.071 9.400 -10.751 1.00 94.06 136 VAL A N 1
ATOM 1098 C CA . VAL A 1 136 ? 6.427 8.008 -10.448 1.00 94.06 136 VAL A CA 1
ATOM 1099 C C . VAL A 1 136 ? 6.436 7.154 -11.714 1.00 94.06 136 VAL A C 1
ATOM 1101 O O . VAL A 1 136 ? 7.402 6.430 -11.951 1.00 94.06 136 VAL A O 1
ATOM 1104 N N . MET A 1 137 ? 5.429 7.274 -12.581 1.00 94.06 137 MET A N 1
ATOM 1105 C CA . MET A 1 137 ? 5.373 6.519 -13.837 1.00 94.06 137 MET A CA 1
ATOM 1106 C C . MET A 1 137 ? 6.524 6.877 -14.785 1.00 94.06 137 MET A C 1
ATOM 1108 O O . MET A 1 137 ? 7.112 5.982 -15.395 1.00 94.06 137 MET A O 1
ATOM 1112 N N . VAL A 1 138 ? 6.918 8.152 -14.862 1.00 93.69 138 VAL A N 1
ATOM 1113 C CA . VAL A 1 138 ? 8.103 8.585 -15.621 1.00 93.69 138 VAL A CA 1
ATOM 1114 C C . VAL A 1 138 ? 9.378 7.956 -15.058 1.00 93.69 138 VAL A C 1
ATOM 1116 O O . VAL A 1 138 ? 10.215 7.477 -15.829 1.00 93.69 138 VAL A O 1
ATOM 1119 N N . GLN A 1 139 ? 9.539 7.897 -13.733 1.00 93.75 139 GLN A N 1
ATOM 1120 C CA . GLN A 1 139 ? 10.690 7.226 -13.115 1.00 93.75 13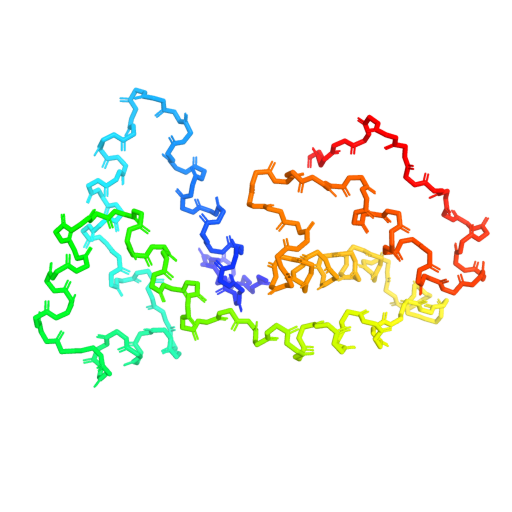9 GLN A CA 1
ATOM 1121 C C . GLN A 1 139 ? 10.701 5.719 -13.405 1.00 93.75 139 GLN A C 1
ATOM 1123 O O . GLN A 1 139 ? 11.750 5.159 -13.738 1.00 93.75 139 GLN A O 1
ATOM 1128 N N . ILE A 1 140 ? 9.539 5.063 -13.330 1.00 94.12 140 ILE A N 1
ATOM 1129 C CA . ILE A 1 140 ? 9.384 3.639 -13.656 1.00 94.12 140 ILE A CA 1
ATOM 1130 C C . ILE A 1 140 ? 9.775 3.382 -15.110 1.00 94.12 140 ILE A C 1
ATOM 1132 O O . ILE A 1 140 ? 10.604 2.506 -15.364 1.00 94.12 140 ILE A O 1
ATOM 1136 N N . TRP A 1 141 ? 9.229 4.163 -16.047 1.00 93.00 141 TRP A N 1
ATOM 1137 C CA . TRP A 1 141 ? 9.550 4.068 -17.471 1.00 93.00 141 TRP A CA 1
ATOM 1138 C C . TRP A 1 141 ? 11.040 4.305 -17.723 1.00 93.00 141 TRP A C 1
ATOM 1140 O O . TRP A 1 141 ? 11.686 3.512 -18.402 1.00 93.00 141 TRP A O 1
ATOM 1150 N N . THR A 1 142 ? 11.632 5.329 -17.104 1.00 90.94 142 THR A N 1
ATOM 1151 C CA . THR A 1 142 ? 13.060 5.657 -17.256 1.00 90.94 142 THR A CA 1
ATOM 1152 C C . THR A 1 142 ? 13.965 4.492 -16.848 1.00 90.94 142 THR A C 1
ATOM 1154 O O . THR A 1 142 ? 14.959 4.221 -17.530 1.00 90.94 142 THR A O 1
ATOM 1157 N N . GLY A 1 143 ? 13.584 3.766 -15.791 1.00 88.81 143 GLY A N 1
ATOM 1158 C CA . GLY A 1 143 ? 14.285 2.584 -15.284 1.00 88.81 143 GLY A CA 1
ATOM 1159 C C . GLY A 1 143 ? 14.127 1.304 -16.118 1.00 88.81 143 GLY A C 1
ATOM 1160 O O . GLY A 1 143 ? 14.770 0.299 -15.796 1.00 88.81 143 GLY A O 1
ATOM 1161 N N . MET A 1 144 ? 13.301 1.306 -17.170 1.00 90.81 144 MET A N 1
ATOM 1162 C CA . MET A 1 144 ? 13.179 0.178 -18.097 1.00 90.81 144 MET A CA 1
ATOM 1163 C C . MET A 1 144 ? 14.394 0.077 -19.029 1.00 90.81 144 MET A C 1
ATOM 1165 O O . MET A 1 144 ? 15.036 1.072 -19.381 1.00 90.81 144 MET A O 1
ATOM 1169 N N . GLU A 1 145 ? 14.703 -1.146 -19.467 1.00 90.56 145 GLU A N 1
ATOM 1170 C CA . GLU A 1 145 ? 15.747 -1.390 -20.464 1.00 90.56 145 GLU A CA 1
ATOM 1171 C C . GLU A 1 145 ? 15.433 -0.653 -21.779 1.00 90.56 145 GLU A C 1
ATOM 1173 O O . GLU A 1 145 ? 14.281 -0.589 -22.205 1.00 90.56 145 GLU A O 1
ATOM 1178 N N . LEU A 1 146 ? 16.458 -0.117 -22.455 1.00 88.56 146 LEU A N 1
ATOM 1179 C CA . LEU A 1 146 ? 16.282 0.657 -23.692 1.00 88.56 146 LEU A CA 1
ATOM 1180 C C . LEU A 1 146 ? 15.486 -0.110 -24.757 1.00 88.56 146 LEU A C 1
ATOM 1182 O O . LEU A 1 146 ? 14.605 0.462 -25.388 1.00 88.56 146 LEU A O 1
ATOM 1186 N N . LYS A 1 147 ? 15.745 -1.415 -24.893 1.00 88.25 147 LYS A N 1
ATOM 1187 C CA . LYS A 1 147 ? 15.018 -2.296 -25.816 1.00 88.25 147 LYS A CA 1
ATOM 1188 C C . LYS A 1 147 ? 13.523 -2.362 -25.517 1.00 88.25 147 LYS A C 1
ATOM 1190 O O . LYS A 1 147 ? 12.736 -2.436 -26.440 1.00 88.25 147 LYS A O 1
ATOM 1195 N N . VAL A 1 148 ? 13.125 -2.312 -24.246 1.00 87.44 148 VAL A N 1
ATOM 1196 C CA . VAL A 1 148 ? 11.707 -2.305 -23.852 1.00 87.44 148 VAL A CA 1
ATOM 1197 C C . VAL A 1 148 ? 11.074 -0.949 -24.182 1.00 87.44 148 VAL A C 1
ATOM 1199 O O . VAL A 1 148 ? 9.981 -0.894 -24.736 1.00 87.44 148 VAL A O 1
ATOM 1202 N N . LYS A 1 149 ? 11.799 0.150 -23.935 1.00 89.81 149 LYS A N 1
ATOM 1203 C CA . LYS A 1 149 ? 11.349 1.520 -24.244 1.00 89.81 149 LYS A CA 1
ATOM 1204 C C . LYS A 1 149 ? 11.162 1.798 -25.739 1.00 89.81 149 LYS A C 1
ATOM 1206 O O . LYS A 1 149 ? 10.444 2.724 -26.086 1.00 89.81 149 LYS A O 1
ATOM 1211 N N . GLN A 1 150 ? 11.774 1.010 -26.624 1.00 88.00 150 GLN A N 1
ATOM 1212 C CA . GLN A 1 150 ? 11.534 1.107 -28.072 1.00 88.00 150 GLN A CA 1
ATOM 1213 C C . GLN A 1 150 ? 10.109 0.694 -28.464 1.00 88.00 150 GLN A C 1
ATOM 1215 O O . GLN A 1 150 ? 9.607 1.159 -29.481 1.00 88.00 150 GLN A O 1
ATOM 1220 N N . TYR A 1 151 ? 9.461 -0.146 -27.654 1.00 84.56 151 TYR A N 1
ATOM 1221 C CA . TYR A 1 151 ? 8.107 -0.647 -27.905 1.00 84.56 151 TYR A CA 1
ATOM 1222 C C . TYR A 1 151 ? 7.067 -0.059 -26.943 1.00 84.56 151 TYR A C 1
ATOM 1224 O O . TYR A 1 151 ? 5.870 -0.180 -27.186 1.00 84.56 151 TYR A O 1
ATOM 1232 N N . LEU A 1 152 ? 7.507 0.590 -25.860 1.00 85.31 152 LEU A N 1
ATOM 1233 C CA . LEU A 1 152 ? 6.643 1.237 -24.875 1.00 85.31 152 LEU A CA 1
ATOM 1234 C C . LEU A 1 152 ? 6.886 2.743 -24.854 1.00 85.31 152 LEU A C 1
ATOM 1236 O O . LEU A 1 152 ? 7.958 3.208 -24.455 1.00 85.31 152 LEU A O 1
ATOM 1240 N N . ARG A 1 153 ? 5.858 3.513 -25.214 1.00 89.06 153 ARG A N 1
ATOM 1241 C CA . ARG A 1 153 ? 5.908 4.973 -25.111 1.00 89.06 153 ARG A CA 1
ATOM 1242 C C . ARG A 1 153 ? 6.021 5.437 -23.659 1.00 89.06 153 ARG A C 1
ATOM 1244 O O . ARG A 1 153 ? 5.629 4.734 -22.729 1.00 89.06 153 ARG A O 1
ATOM 1251 N N . ALA A 1 154 ? 6.541 6.648 -23.488 1.00 88.69 154 ALA A N 1
ATOM 1252 C CA . ALA A 1 154 ? 6.530 7.320 -22.199 1.00 88.69 154 ALA A CA 1
ATOM 1253 C C . ALA A 1 154 ? 5.084 7.632 -21.753 1.00 88.69 154 ALA A C 1
ATOM 1255 O O . ALA A 1 154 ? 4.213 7.845 -22.609 1.00 88.69 154 ALA A O 1
ATOM 1256 N N . PRO A 1 155 ? 4.828 7.668 -20.433 1.00 88.56 155 PRO A N 1
ATOM 1257 C CA . PRO A 1 155 ? 3.529 8.057 -19.901 1.00 88.56 155 PRO A CA 1
ATOM 1258 C C . PRO A 1 155 ? 3.242 9.542 -20.175 1.00 88.56 155 PRO A C 1
ATOM 1260 O O . PRO A 1 155 ? 4.145 10.379 -20.109 1.00 88.56 155 PRO A O 1
ATOM 1263 N N . TYR A 1 156 ? 1.987 9.876 -20.472 1.00 86.12 156 TYR A N 1
ATOM 1264 C CA . TYR A 1 156 ? 1.520 11.256 -20.618 1.00 86.12 156 TYR A CA 1
ATOM 1265 C C . TYR A 1 156 ? 1.052 11.834 -19.280 1.00 86.12 156 TYR A C 1
ATOM 1267 O O . TYR A 1 156 ? 0.585 11.124 -18.393 1.00 86.12 156 TYR A O 1
ATOM 1275 N N . LYS A 1 157 ? 1.092 13.167 -19.159 1.00 80.69 157 LYS A N 1
ATOM 1276 C CA . LYS A 1 157 ? 0.682 13.891 -17.941 1.00 80.69 157 LYS A CA 1
ATOM 1277 C C . LYS A 1 157 ? -0.756 13.624 -17.492 1.00 80.69 157 LYS A C 1
ATOM 1279 O O . LYS A 1 157 ? -1.030 13.726 -16.304 1.00 80.69 157 LYS A O 1
ATOM 1284 N N . HIS A 1 158 ? -1.653 13.338 -18.431 1.00 77.62 158 HIS A N 1
ATOM 1285 C CA . HIS A 1 158 ? -3.083 13.150 -18.177 1.00 77.62 158 HIS A CA 1
ATOM 1286 C C . HIS A 1 158 ? -3.481 11.674 -18.047 1.00 77.62 158 HIS A C 1
ATOM 1288 O O . HIS A 1 158 ? -4.661 11.378 -17.900 1.00 77.62 158 HIS A O 1
ATOM 1294 N N . GLU A 1 159 ? -2.524 10.743 -18.117 1.00 73.56 159 GLU A N 1
ATOM 1295 C CA . GLU A 1 159 ? -2.813 9.329 -17.897 1.00 73.56 159 GLU A CA 1
ATOM 1296 C C . GLU A 1 159 ? -2.962 9.060 -16.408 1.00 73.56 159 GLU A C 1
ATOM 1298 O O . GLU A 1 159 ? -1.985 9.005 -15.658 1.00 73.56 159 GLU A O 1
ATOM 1303 N N . THR A 1 160 ? -4.207 8.891 -15.986 1.00 62.34 160 THR A N 1
ATOM 1304 C CA . THR A 1 160 ? -4.554 8.339 -14.683 1.00 62.34 160 THR A CA 1
ATOM 1305 C C . THR A 1 160 ? -4.700 6.824 -14.787 1.00 62.34 160 THR A C 1
ATOM 1307 O O . THR A 1 160 ? -4.795 6.267 -15.881 1.00 62.34 160 THR A O 1
ATOM 1310 N N . TYR A 1 161 ? -4.684 6.141 -13.644 1.00 52.19 161 TYR A N 1
ATOM 1311 C CA . TYR A 1 161 ? -5.063 4.730 -13.591 1.00 52.19 161 TYR A CA 1
ATOM 1312 C C . TYR A 1 161 ? -6.497 4.580 -14.131 1.00 52.19 161 TYR A C 1
ATOM 1314 O O . TYR A 1 161 ? -7.352 5.401 -13.792 1.00 52.19 161 TYR A O 1
ATOM 1322 N N . GLY A 1 162 ? -6.715 3.601 -15.011 1.00 42.69 162 GLY A N 1
ATOM 1323 C CA . GLY A 1 162 ? -8.044 3.163 -15.447 1.00 42.69 162 GLY A CA 1
ATOM 1324 C C . GLY A 1 162 ? -8.580 2.077 -14.533 1.00 42.69 162 GLY A C 1
ATOM 1325 O O . GLY A 1 162 ? -7.743 1.303 -14.011 1.00 42.69 162 GLY A O 1
#

Organism: NCBI:txid303347

pLDDT: mean 87.69, std 9.73, range [42.69, 96.0]